Protein AF-A0A2G2WZP0-F1 (afdb_monomer_lite)

InterPro domains:
  IPR000194 ATPase, F1/V1/A1 complex, alpha/beta subunit, nucleotide-binding domain [PF00006] (23-115)
  IPR027417 P-loop containing nucleoside triphosphate hydrolase [G3DSA:3.40.50.300] (28-128)
  IPR027417 P-loop containing nucleoside triphosphate hydrolase [SSF52540] (5-115)
  IPR050053 ATPase alpha/beta chains [PTHR15184] (27-116)

Foldseek 3Di:
DKFWDADVRHPFDADPLQATPRPPDGAPAAEQEQEFQDAPVVLVVVVVVNVVVVLQDDDPCRVVHRYHYQYDHNPDDLVVSLVSNLVSVVVQCCCCPVVVGTYIYHYPPVVSVVVSLVVVVVVVVVDVPCCPSNVSVVVCCVPTVVVVD

Secondary structure (DSSP, 8-state):
-EEEESTTTTT--B-TTS-B-SSS----EEEEEEEEEE-HHHHHHHHHHHHHTTSS--GGGGGG--EEEEEEETTS-HHHHHHHHHHHHHHHHHHHHTS--EEEEEEE-HHHHHHHHHHHHHHHHH-TT-HHHHHHHHHHIIIIITT--

Structure (mmCIF, N/CA/C/O backbone):
data_AF-A0A2G2WZP0-F1
#
_entry.id   AF-A0A2G2WZP0-F1
#
loop_
_atom_site.group_PDB
_atom_site.id
_atom_site.type_symbol
_atom_site.label_atom_id
_atom_site.label_alt_id
_atom_site.label_comp_id
_atom_site.label_asym_id
_atom_site.label_entity_id
_atom_site.label_seq_id
_atom_site.pdbx_PDB_ins_code
_atom_site.Cartn_x
_atom_site.Cartn_y
_atom_site.Cartn_z
_atom_site.occupancy
_atom_site.B_iso_or_equiv
_atom_site.auth_seq_id
_atom_site.auth_comp_id
_atom_site.auth_asym_id
_atom_site.auth_atom_id
_atom_site.pdbx_PDB_model_num
ATOM 1 N N . MET A 1 1 ? 8.475 10.401 -2.054 1.00 47.16 1 MET A N 1
ATOM 2 C CA . MET A 1 1 ? 7.537 11.550 -1.989 1.00 47.16 1 MET A CA 1
ATOM 3 C C . MET A 1 1 ? 6.248 11.050 -1.366 1.00 47.16 1 MET A C 1
ATOM 5 O O . MET A 1 1 ? 5.698 10.068 -1.850 1.00 47.16 1 MET A O 1
ATOM 9 N N . THR A 1 2 ? 5.792 11.694 -0.295 1.00 54.28 2 THR A N 1
ATOM 10 C CA . THR A 1 2 ? 4.496 11.408 0.334 1.00 54.28 2 THR A CA 1
ATOM 11 C C . THR A 1 2 ? 3.468 12.354 -0.270 1.00 54.28 2 THR A C 1
ATOM 13 O O . THR A 1 2 ? 3.636 13.568 -0.176 1.00 54.28 2 THR A O 1
ATOM 16 N N . GLY A 1 3 ? 2.458 11.812 -0.948 1.00 57.53 3 GLY A N 1
ATOM 17 C CA . GLY A 1 3 ? 1.416 12.587 -1.615 1.00 57.53 3 GLY A CA 1
ATOM 18 C C . GLY A 1 3 ? 0.051 12.254 -1.017 1.00 57.53 3 GLY A C 1
ATOM 19 O O . GLY A 1 3 ? -0.338 11.084 -1.032 1.00 57.53 3 GLY A O 1
ATOM 20 N N . PRO A 1 4 ? -0.694 13.228 -0.474 1.00 55.53 4 PRO A N 1
ATOM 21 C CA . PRO A 1 4 ? -2.057 12.963 -0.044 1.00 55.53 4 PRO A CA 1
ATOM 22 C C . PRO A 1 4 ? -2.956 12.613 -1.235 1.00 55.53 4 PRO A C 1
ATOM 24 O O . PRO A 1 4 ? -2.967 13.338 -2.228 1.00 55.53 4 PRO A O 1
ATOM 27 N N . VAL A 1 5 ? -3.737 11.536 -1.125 1.00 59.09 5 VAL A N 1
ATOM 28 C CA . VAL A 1 5 ? -4.665 11.082 -2.170 1.00 59.09 5 VAL A CA 1
ATOM 29 C C . VAL A 1 5 ? -6.089 11.043 -1.623 1.00 59.09 5 VAL A C 1
ATOM 31 O O . VAL A 1 5 ? -6.476 10.151 -0.877 1.00 59.09 5 VAL A O 1
ATOM 34 N N . GLY A 1 6 ? -6.905 12.017 -2.010 1.00 58.00 6 GLY A N 1
ATOM 35 C CA . GLY A 1 6 ? -8.267 12.147 -1.489 1.00 58.00 6 GLY A CA 1
ATOM 36 C C . GLY A 1 6 ? -8.579 13.571 -1.058 1.00 58.00 6 GLY A C 1
ATOM 37 O O . GLY A 1 6 ? -7.689 14.395 -0.848 1.00 58.00 6 GLY A O 1
ATOM 38 N N . ARG A 1 7 ? -9.873 13.893 -0.966 1.00 54.56 7 ARG A N 1
ATOM 39 C CA . ARG A 1 7 ? -10.312 15.272 -0.702 1.00 54.56 7 ARG A CA 1
ATOM 40 C C . ARG A 1 7 ? -10.014 15.721 0.724 1.00 54.56 7 ARG A C 1
ATOM 42 O O . ARG A 1 7 ? -9.830 16.918 0.913 1.00 54.56 7 ARG A O 1
ATOM 49 N N . SER A 1 8 ? -9.980 14.814 1.707 1.00 54.97 8 SER A N 1
ATOM 50 C CA . SER A 1 8 ? -9.693 15.197 3.096 1.00 54.97 8 SER A CA 1
ATOM 51 C C . SER A 1 8 ? -8.199 15.168 3.436 1.00 54.97 8 SER A C 1
ATOM 53 O O . SER A 1 8 ? -7.778 15.837 4.382 1.00 54.97 8 SER A O 1
ATOM 55 N N . THR A 1 9 ? -7.392 14.453 2.643 1.00 55.69 9 THR A N 1
ATOM 56 C CA . THR A 1 9 ? -5.932 14.374 2.778 1.00 55.69 9 THR A CA 1
ATOM 57 C C . THR A 1 9 ? -5.204 15.458 1.981 1.00 55.69 9 THR A C 1
ATOM 59 O O . THR A 1 9 ? -4.126 15.883 2.398 1.00 55.69 9 THR A O 1
ATOM 62 N N . LEU A 1 10 ? -5.758 15.939 0.859 1.00 57.16 10 LEU A N 1
ATOM 63 C CA . LEU A 1 10 ? -5.131 16.953 -0.006 1.00 57.16 10 LEU A CA 1
ATOM 64 C C . LEU A 1 10 ? -4.761 18.232 0.771 1.00 57.16 10 LEU A C 1
ATOM 66 O O . LEU A 1 10 ? -5.618 18.919 1.324 1.00 57.16 10 LEU A O 1
ATOM 70 N N . GLY A 1 11 ? -3.463 18.554 0.807 1.00 56.06 11 GLY A N 1
ATOM 71 C CA . GLY A 1 11 ? -2.922 19.716 1.527 1.00 56.06 11 GLY A CA 1
ATOM 72 C C . GLY A 1 11 ? -2.719 19.524 3.037 1.00 56.06 11 GLY A C 1
ATOM 73 O O . GLY A 1 11 ? -2.376 20.489 3.721 1.00 56.06 11 GLY A O 1
ATOM 74 N N . ARG A 1 12 ? -2.920 18.310 3.564 1.00 62.12 12 ARG A N 1
ATOM 75 C CA . ARG A 1 12 ? -2.596 17.933 4.950 1.00 62.12 12 ARG A CA 1
ATOM 76 C C . ARG A 1 12 ? -1.127 17.519 5.069 1.00 62.12 12 ARG A C 1
ATOM 78 O O . ARG A 1 12 ? -0.587 16.890 4.158 1.00 62.12 12 ARG A O 1
ATOM 85 N N . ILE A 1 13 ? -0.501 17.805 6.212 1.00 59.50 13 ILE A N 1
ATOM 86 C CA . ILE A 1 13 ? 0.846 17.306 6.537 1.00 59.50 13 ILE A CA 1
ATOM 87 C C . ILE A 1 13 ? 0.705 16.080 7.443 1.00 59.50 13 ILE A C 1
ATOM 89 O O . ILE A 1 13 ? 0.069 16.151 8.496 1.00 59.50 13 ILE A O 1
ATOM 93 N N . MET A 1 14 ? 1.297 14.956 7.039 1.00 71.12 14 MET A N 1
ATOM 94 C CA . MET A 1 14 ? 1.240 13.693 7.777 1.00 71.12 14 MET A CA 1
ATOM 95 C C . MET A 1 14 ? 2.591 12.984 7.809 1.00 71.12 14 MET A C 1
ATOM 97 O O . MET A 1 14 ? 3.434 13.195 6.934 1.00 71.12 14 MET A O 1
ATOM 101 N N . ASN A 1 15 ? 2.798 12.164 8.837 1.00 69.06 15 ASN A N 1
ATOM 102 C CA . ASN A 1 15 ? 3.998 11.345 8.975 1.00 69.06 15 ASN A CA 1
ATOM 103 C C . ASN A 1 15 ? 3.888 10.041 8.155 1.00 69.06 15 ASN A C 1
ATOM 105 O O . ASN A 1 15 ? 2.858 9.735 7.551 1.00 69.06 15 ASN A O 1
ATOM 109 N N . VAL A 1 16 ? 4.970 9.259 8.132 1.00 64.56 16 VAL A N 1
ATOM 110 C CA . VAL A 1 16 ? 5.062 8.008 7.355 1.00 64.56 16 VAL A CA 1
ATOM 111 C C . VAL A 1 16 ? 4.109 6.909 7.832 1.00 64.56 16 VAL A C 1
ATOM 113 O O . VAL A 1 16 ? 3.794 6.014 7.056 1.00 64.56 16 VAL A O 1
ATOM 116 N N . ILE A 1 17 ? 3.615 6.998 9.070 1.00 67.69 17 ILE A N 1
ATOM 117 C CA . ILE A 1 17 ? 2.630 6.067 9.643 1.00 67.69 17 ILE A CA 1
ATOM 118 C C . ILE A 1 17 ? 1.176 6.517 9.407 1.00 67.69 17 ILE A C 1
ATOM 120 O O . ILE A 1 17 ? 0.244 5.809 9.782 1.00 67.69 17 ILE A O 1
ATOM 124 N N . GLY A 1 18 ? 0.963 7.651 8.728 1.00 66.75 18 GLY A N 1
ATOM 125 C CA . GLY A 1 18 ? -0.364 8.153 8.358 1.00 66.75 18 GLY A CA 1
ATOM 126 C C . GLY A 1 18 ? -1.044 9.022 9.417 1.00 66.75 18 GLY A C 1
ATOM 127 O O . GLY A 1 18 ? -2.223 9.345 9.279 1.00 66.75 18 GLY A O 1
ATOM 128 N N . GLU A 1 19 ? -0.326 9.435 10.460 1.00 68.94 19 GLU A N 1
ATOM 129 C CA . GLU A 1 19 ? -0.838 10.378 11.449 1.00 68.94 19 GLU A CA 1
ATOM 130 C C . GLU A 1 19 ? -0.694 11.816 10.955 1.00 68.94 19 GLU A C 1
ATOM 132 O O . GLU A 1 19 ? 0.348 12.237 10.443 1.00 68.94 19 GLU A O 1
ATOM 137 N N . ALA A 1 20 ? -1.755 12.590 11.153 1.00 67.25 20 ALA A N 1
ATOM 138 C CA . ALA A 1 20 ? -1.762 14.014 10.884 1.00 67.25 20 ALA A CA 1
ATOM 139 C C . ALA A 1 20 ? -0.873 14.773 11.875 1.00 67.25 20 ALA A C 1
ATOM 141 O O . ALA A 1 20 ? -1.107 14.721 13.081 1.00 67.25 20 ALA A O 1
ATOM 142 N N . ILE A 1 21 ? 0.088 15.539 11.358 1.00 70.00 21 ILE A N 1
ATOM 143 C CA . ILE A 1 21 ? 0.949 16.433 12.151 1.00 70.00 21 ILE A CA 1
ATOM 144 C C . ILE A 1 21 ? 0.569 17.911 11.985 1.00 70.00 21 ILE A C 1
ATOM 146 O O . ILE A 1 21 ? 1.288 18.797 12.429 1.00 70.00 21 ILE A O 1
ATOM 150 N N . ASP A 1 22 ? -0.563 18.187 11.338 1.00 65.56 22 ASP A N 1
ATOM 151 C CA . ASP A 1 22 ? -1.030 19.531 10.996 1.00 65.56 22 ASP A CA 1
ATOM 152 C C . ASP A 1 22 ? -2.094 20.095 11.953 1.00 65.56 22 ASP A C 1
ATOM 154 O O . ASP A 1 22 ? -2.790 21.042 11.596 1.00 65.56 22 ASP A O 1
ATOM 158 N N . GLU A 1 23 ? -2.245 19.505 13.147 1.00 65.44 23 GLU A N 1
ATOM 159 C CA . GLU A 1 23 ? -3.179 19.912 14.220 1.00 65.44 23 GLU A CA 1
ATOM 160 C C . GLU A 1 23 ? -4.671 19.966 13.813 1.00 65.44 23 GLU A C 1
ATOM 162 O O . GLU A 1 23 ? -5.535 20.331 14.608 1.00 65.44 23 GLU A O 1
ATOM 167 N N . ARG A 1 24 ? -5.020 19.528 12.595 1.00 60.66 24 ARG A N 1
ATOM 168 C CA . ARG A 1 24 ? -6.382 19.568 12.023 1.00 60.66 24 ARG A CA 1
ATOM 169 C C . ARG A 1 24 ? -7.233 18.338 12.358 1.00 60.66 24 ARG A C 1
ATOM 171 O O . ARG A 1 24 ? -8.189 18.023 11.652 1.00 60.66 24 ARG A O 1
ATOM 178 N N . GLY A 1 25 ? -6.896 17.646 13.443 1.00 61.38 25 GLY A N 1
ATOM 179 C CA . GLY A 1 25 ? -7.570 16.427 13.891 1.00 61.38 25 GLY A CA 1
ATOM 180 C C . GLY A 1 25 ? -7.133 15.157 13.143 1.00 61.38 25 GLY A C 1
ATOM 181 O O . GLY A 1 25 ? -6.409 15.227 12.147 1.00 61.38 25 GLY A O 1
ATOM 182 N N . PRO A 1 26 ? -7.542 13.973 13.628 1.00 60.00 26 PRO A N 1
ATOM 183 C CA . PRO A 1 26 ? -7.105 12.692 13.080 1.00 60.00 26 PRO A CA 1
ATOM 184 C C . PRO A 1 26 ? -7.627 12.473 11.654 1.00 60.00 26 PRO A C 1
ATOM 186 O O . PRO A 1 26 ? -8.794 12.725 11.362 1.00 60.00 26 PRO A O 1
ATOM 189 N N . ILE A 1 27 ? -6.763 11.967 10.772 1.00 64.00 27 ILE A N 1
ATOM 190 C CA . ILE A 1 27 ? -7.161 11.477 9.449 1.00 64.00 27 ILE A CA 1
ATOM 191 C C . ILE A 1 27 ? -7.597 10.023 9.628 1.00 64.00 27 ILE A C 1
ATOM 193 O O . ILE A 1 27 ? -6.799 9.162 9.993 1.00 64.00 27 ILE A O 1
ATOM 197 N N . SER A 1 28 ? -8.876 9.733 9.402 1.00 62.19 28 SER A N 1
ATOM 198 C CA . SER A 1 28 ? -9.371 8.358 9.344 1.00 62.19 28 SER A CA 1
ATOM 199 C C . SER A 1 28 ? -9.224 7.835 7.916 1.00 62.19 28 SER A C 1
ATOM 201 O O . SER A 1 28 ? -10.199 7.793 7.171 1.00 62.19 28 SER A O 1
ATOM 203 N N . GLY A 1 29 ? -7.997 7.494 7.530 1.00 71.25 29 GLY A N 1
ATOM 204 C CA . GLY A 1 29 ? -7.681 7.040 6.178 1.00 71.25 29 GLY A CA 1
ATOM 205 C C . GLY A 1 29 ? -6.820 5.784 6.152 1.00 71.25 29 GLY A C 1
ATOM 206 O O . GLY A 1 29 ? -6.255 5.386 7.175 1.00 71.25 29 GLY A O 1
ATOM 207 N N . PHE A 1 30 ? -6.734 5.164 4.979 1.00 79.50 30 PHE A N 1
ATOM 208 C CA . PHE A 1 30 ? -5.809 4.064 4.712 1.00 79.50 30 PHE A CA 1
ATOM 209 C C . PHE A 1 30 ? -4.473 4.615 4.210 1.00 79.50 30 PHE A C 1
ATOM 211 O O . PHE A 1 30 ? -4.441 5.561 3.427 1.00 79.50 30 PHE A O 1
ATOM 218 N N . SER A 1 31 ? -3.358 4.019 4.619 1.00 82.19 31 SER A N 1
ATOM 219 C CA . SER A 1 31 ? -2.044 4.323 4.050 1.00 82.19 31 SER A CA 1
ATOM 220 C C . SER A 1 31 ? -1.626 3.230 3.072 1.00 82.19 31 SER A C 1
ATOM 222 O O . SER A 1 31 ? -1.703 2.040 3.365 1.00 82.19 31 SER A O 1
ATOM 224 N N . VAL A 1 32 ? -1.187 3.626 1.884 1.00 85.62 32 VAL A N 1
ATOM 225 C CA . VAL A 1 32 ? -0.631 2.732 0.873 1.00 85.62 32 VAL A CA 1
ATOM 226 C C . VAL A 1 32 ? 0.816 3.133 0.645 1.00 85.62 32 VAL A C 1
ATOM 228 O O . VAL A 1 32 ? 1.102 4.234 0.179 1.00 85.62 32 VAL A O 1
ATOM 231 N N . PHE A 1 33 ? 1.734 2.239 0.987 1.00 86.62 33 PHE A N 1
ATOM 232 C CA . PHE A 1 33 ? 3.160 2.408 0.754 1.00 86.62 33 PHE A CA 1
ATOM 233 C C . PHE A 1 33 ? 3.569 1.594 -0.472 1.00 86.62 33 PHE A C 1
ATOM 235 O O . PHE A 1 33 ? 3.374 0.381 -0.504 1.00 86.62 33 PHE A O 1
ATOM 242 N N . ALA A 1 34 ? 4.141 2.254 -1.472 1.00 85.62 34 ALA A N 1
ATOM 243 C CA . ALA A 1 34 ? 4.725 1.647 -2.657 1.00 85.62 34 ALA A CA 1
ATOM 244 C C . ALA A 1 34 ? 6.245 1.861 -2.615 1.00 85.62 34 ALA A C 1
ATOM 246 O O . ALA A 1 34 ? 6.741 2.930 -2.970 1.00 85.62 34 ALA A O 1
ATOM 247 N N . GLY A 1 35 ? 6.953 0.839 -2.131 1.00 82.94 35 GLY A N 1
ATOM 248 C CA . GLY A 1 35 ? 8.404 0.804 -1.976 1.00 82.94 35 GLY A CA 1
ATOM 249 C C . GLY A 1 35 ? 9.078 0.022 -3.101 1.00 82.94 35 GLY A C 1
ATOM 250 O O . GLY A 1 35 ? 8.959 -1.201 -3.145 1.00 82.94 35 GLY A O 1
ATOM 251 N N . VAL A 1 36 ? 9.807 0.673 -4.000 1.00 77.31 36 VAL A N 1
ATOM 252 C CA . VAL A 1 36 ? 10.469 0.045 -5.146 1.00 77.31 36 VAL A CA 1
ATOM 253 C C . VAL A 1 36 ? 11.946 0.393 -5.174 1.00 77.31 36 VAL A C 1
ATOM 255 O O . VAL A 1 36 ? 12.333 1.558 -5.201 1.00 77.31 36 VAL A O 1
ATOM 258 N N . GLY A 1 37 ? 12.783 -0.644 -5.237 1.00 73.38 37 GLY A N 1
ATOM 259 C CA . GLY A 1 37 ? 14.232 -0.464 -5.170 1.00 73.38 37 GLY A CA 1
ATOM 260 C C . GLY A 1 37 ? 14.720 -0.151 -3.756 1.00 73.38 37 GLY A C 1
ATOM 261 O O . GLY A 1 37 ? 15.854 0.289 -3.587 1.00 73.38 37 GLY A O 1
ATOM 262 N N . GLU A 1 38 ? 13.889 -0.428 -2.753 1.00 79.06 38 GLU A N 1
ATOM 263 C CA . GLU A 1 38 ? 14.259 -0.333 -1.349 1.00 79.06 38 GLU A CA 1
ATOM 264 C C . GLU A 1 38 ? 15.130 -1.518 -0.944 1.00 79.06 38 GLU A C 1
ATOM 266 O O . GLU A 1 38 ? 15.022 -2.637 -1.479 1.00 79.06 38 GLU A O 1
ATOM 271 N N . ARG A 1 39 ? 15.995 -1.303 0.050 1.00 81.38 39 ARG A N 1
ATOM 272 C CA . ARG A 1 39 ? 16.694 -2.436 0.649 1.00 81.38 39 ARG A CA 1
ATOM 273 C C . ARG A 1 39 ? 15.699 -3.254 1.455 1.00 81.38 39 ARG A C 1
ATOM 275 O O . ARG A 1 39 ? 14.901 -2.721 2.220 1.00 81.38 39 ARG A O 1
ATOM 282 N N . THR A 1 40 ? 15.840 -4.575 1.404 1.00 83.06 40 THR A N 1
ATOM 283 C CA . THR A 1 40 ? 15.058 -5.509 2.232 1.00 83.06 40 THR A CA 1
ATOM 284 C C . THR A 1 40 ? 15.067 -5.135 3.714 1.00 83.06 40 THR A C 1
ATOM 286 O O . THR A 1 40 ? 14.078 -5.340 4.408 1.00 83.06 40 THR A O 1
ATOM 289 N N . ARG A 1 41 ? 16.185 -4.582 4.204 1.00 85.25 41 ARG A N 1
ATOM 290 C CA . ARG A 1 41 ? 16.308 -4.106 5.583 1.00 85.25 41 ARG A CA 1
ATOM 291 C C . ARG A 1 41 ? 15.372 -2.928 5.862 1.00 85.25 41 ARG A C 1
ATOM 293 O O . ARG A 1 41 ? 14.638 -2.992 6.830 1.00 85.25 41 ARG A O 1
ATOM 300 N N . GLU A 1 42 ? 15.366 -1.910 5.005 1.00 83.31 42 GLU A N 1
ATOM 301 C CA . GLU A 1 42 ? 14.537 -0.706 5.171 1.00 83.31 42 GLU A CA 1
ATOM 302 C C . GLU A 1 42 ? 13.042 -1.059 5.131 1.00 83.31 42 GLU A C 1
ATOM 304 O O . GLU A 1 42 ? 12.284 -0.629 5.997 1.00 83.31 42 GLU A O 1
ATOM 309 N N . GLY A 1 43 ? 12.633 -1.947 4.215 1.00 82.00 43 GLY A N 1
ATOM 310 C CA . GLY A 1 43 ? 11.258 -2.459 4.183 1.00 82.00 43 GLY A CA 1
ATOM 311 C C . GLY A 1 43 ? 10.878 -3.273 5.427 1.00 82.00 43 GLY A C 1
ATOM 312 O O . GLY A 1 43 ? 9.775 -3.128 5.951 1.00 82.00 43 GLY A O 1
ATOM 313 N N . ASN A 1 44 ? 11.792 -4.104 5.939 1.00 86.88 44 ASN A N 1
ATOM 314 C CA . ASN A 1 44 ? 11.556 -4.878 7.162 1.00 86.88 44 ASN A CA 1
ATOM 315 C C . ASN A 1 44 ? 11.492 -4.001 8.418 1.00 86.88 44 ASN A C 1
ATOM 317 O O . ASN A 1 44 ? 10.697 -4.297 9.310 1.00 86.88 44 ASN A O 1
ATOM 321 N N . ASP A 1 45 ? 12.322 -2.961 8.496 1.00 87.94 45 ASP A N 1
ATOM 322 C CA . ASP A 1 45 ? 12.323 -2.005 9.603 1.00 87.94 45 ASP A CA 1
ATOM 323 C C . ASP A 1 45 ? 10.980 -1.251 9.623 1.00 87.94 45 ASP A C 1
ATOM 325 O O . ASP A 1 45 ? 10.281 -1.283 10.635 1.00 87.94 45 ASP A O 1
ATOM 329 N N . LEU A 1 46 ? 10.531 -0.727 8.471 1.00 84.69 46 LEU A N 1
ATOM 330 C CA . LEU A 1 46 ? 9.230 -0.055 8.357 1.00 84.69 46 LEU A CA 1
ATOM 331 C C . LEU A 1 46 ? 8.058 -0.987 8.697 1.00 84.69 46 LEU A C 1
ATOM 333 O O . LEU A 1 46 ? 7.132 -0.596 9.403 1.00 84.69 46 LEU A O 1
ATOM 337 N N . TYR A 1 47 ? 8.086 -2.239 8.232 1.00 86.75 47 TYR A N 1
ATOM 338 C CA . TYR A 1 47 ? 7.042 -3.214 8.555 1.00 86.75 47 TYR A CA 1
ATOM 339 C C . TYR A 1 47 ? 6.921 -3.458 10.066 1.00 86.75 47 TYR A C 1
ATOM 341 O O . TYR A 1 47 ? 5.811 -3.560 10.588 1.00 86.75 47 TYR A O 1
ATOM 349 N N . ARG A 1 48 ? 8.050 -3.525 10.783 1.00 88.75 48 ARG A N 1
ATOM 350 C CA . ARG A 1 48 ? 8.058 -3.682 12.245 1.00 88.75 48 ARG A CA 1
ATOM 351 C C . ARG A 1 48 ? 7.547 -2.433 12.950 1.00 88.75 48 ARG A C 1
ATOM 353 O O . ARG A 1 48 ? 6.683 -2.564 13.810 1.00 88.75 48 ARG A O 1
ATOM 360 N N . GLU A 1 49 ? 7.986 -1.247 12.537 1.00 86.19 49 GLU A N 1
ATOM 361 C CA . GLU A 1 49 ? 7.487 0.027 13.078 1.00 86.19 49 GLU A CA 1
ATOM 362 C C . GLU A 1 49 ? 5.965 0.171 12.893 1.00 86.19 49 GLU A C 1
ATOM 364 O O . GLU A 1 49 ? 5.250 0.622 13.790 1.00 86.19 49 GLU A O 1
ATOM 369 N N . MET A 1 50 ? 5.432 -0.285 11.758 1.00 85.44 50 MET A N 1
ATOM 370 C CA . MET A 1 50 ? 3.991 -0.296 11.476 1.00 85.44 50 MET A CA 1
ATOM 371 C C . MET A 1 50 ? 3.210 -1.283 12.360 1.00 85.44 50 MET A C 1
ATOM 373 O O . MET A 1 50 ? 2.041 -1.044 12.669 1.00 85.44 50 MET A O 1
ATOM 377 N N . ILE A 1 51 ? 3.836 -2.385 12.784 1.00 87.69 51 ILE A N 1
ATOM 378 C CA . ILE A 1 51 ? 3.251 -3.320 13.755 1.00 87.69 51 ILE A CA 1
ATOM 379 C C . ILE A 1 51 ? 3.297 -2.725 15.166 1.00 87.69 51 ILE A C 1
ATOM 381 O O . ILE A 1 51 ? 2.299 -2.772 15.884 1.00 87.69 51 ILE A O 1
ATOM 385 N N . GLU A 1 52 ? 4.434 -2.151 15.564 1.00 85.19 52 GLU A N 1
ATOM 386 C CA . GLU A 1 52 ? 4.640 -1.565 16.895 1.00 85.19 52 GLU A CA 1
ATOM 387 C C . GLU A 1 52 ? 3.739 -0.348 17.141 1.00 85.19 52 GLU A C 1
ATOM 389 O O . GLU A 1 52 ? 3.174 -0.205 18.225 1.00 85.19 52 GLU A O 1
ATOM 394 N N . SER A 1 53 ? 3.526 0.480 16.117 1.00 82.06 53 SER A N 1
ATOM 395 C CA . SER A 1 53 ? 2.571 1.600 16.144 1.00 82.06 53 SER A CA 1
ATOM 396 C C . SER A 1 53 ? 1.101 1.158 16.120 1.00 82.06 53 SER A C 1
ATOM 398 O O . SER A 1 53 ? 0.203 1.960 16.371 1.00 82.06 53 SER A O 1
ATOM 400 N N . GLY A 1 54 ? 0.820 -0.119 15.833 1.00 83.12 54 GLY A N 1
ATOM 401 C CA . GLY A 1 54 ? -0.538 -0.662 15.775 1.00 83.12 54 GLY A CA 1
ATOM 402 C C . GLY A 1 54 ? -1.326 -0.281 14.517 1.00 83.12 54 GLY A C 1
ATOM 403 O O . GLY A 1 54 ? -2.539 -0.521 14.466 1.00 83.12 54 GLY A O 1
ATOM 404 N N . VAL A 1 55 ? -0.655 0.281 13.505 1.00 84.00 55 VAL A N 1
ATOM 405 C CA . VAL A 1 55 ? -1.222 0.557 12.176 1.00 84.00 55 VAL A CA 1
ATOM 406 C C . VAL A 1 55 ? -1.493 -0.756 11.430 1.00 84.00 55 VAL A C 1
ATOM 408 O O . VAL A 1 55 ? -2.559 -0.928 10.825 1.00 84.00 55 VAL A O 1
ATOM 411 N N . ILE A 1 56 ? -0.555 -1.703 11.521 1.00 86.69 56 ILE A N 1
ATOM 412 C CA . ILE A 1 56 ? -0.705 -3.084 11.059 1.00 86.69 56 ILE A CA 1
ATOM 413 C C . ILE A 1 56 ? -0.972 -3.976 12.268 1.00 86.69 56 ILE A C 1
ATOM 415 O O . ILE A 1 56 ? -0.204 -4.008 13.227 1.00 86.69 56 ILE A O 1
ATOM 419 N N . LYS A 1 57 ? -2.061 -4.742 12.213 1.00 87.56 57 LYS A N 1
ATOM 420 C CA . LYS A 1 57 ? -2.434 -5.699 13.257 1.00 87.56 57 LYS A CA 1
ATOM 421 C C . LYS A 1 57 ? -2.301 -7.116 12.715 1.00 87.56 57 LYS A C 1
ATOM 423 O O . LYS A 1 57 ? -2.731 -7.410 11.604 1.00 87.56 57 LYS A O 1
ATOM 428 N N . LEU A 1 58 ? -1.710 -8.004 13.508 1.00 86.94 58 LEU A N 1
ATOM 429 C CA . LEU A 1 58 ? -1.499 -9.407 13.144 1.00 86.94 58 LEU A CA 1
ATOM 430 C C . LEU A 1 58 ? -2.547 -10.322 13.803 1.00 86.94 58 LEU A C 1
ATOM 432 O O . LEU A 1 58 ? -3.164 -9.962 14.808 1.00 86.94 58 LEU A O 1
ATOM 436 N N . GLY A 1 59 ? -2.742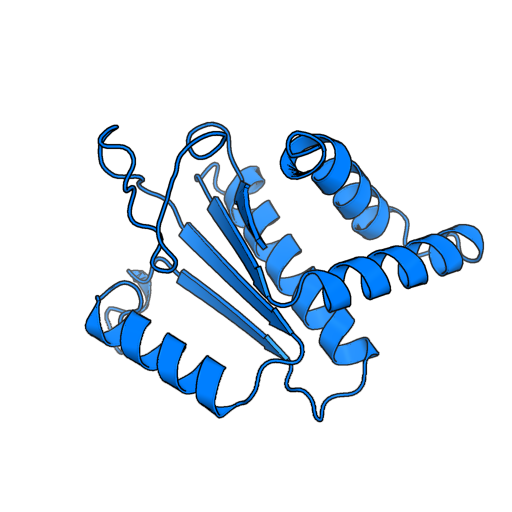 -11.519 13.243 1.00 85.31 59 GLY A N 1
ATOM 437 C CA . GLY A 1 59 ? -3.654 -12.536 13.783 1.00 85.31 59 GLY A CA 1
ATOM 438 C C . GLY A 1 59 ? -5.132 -12.233 13.518 1.00 85.31 59 GLY A C 1
ATOM 439 O O . GLY A 1 59 ? -5.495 -11.756 12.446 1.00 85.31 59 GLY A O 1
ATOM 440 N N . GLU A 1 60 ? -6.006 -12.488 14.495 1.00 79.00 60 GLU A N 1
ATOM 441 C CA . GLU A 1 60 ? -7.463 -12.306 14.337 1.00 79.00 60 GLU A CA 1
ATOM 442 C C . GLU A 1 60 ? -7.874 -10.849 14.069 1.00 79.00 60 GLU A C 1
ATOM 444 O O . GLU A 1 60 ? -8.921 -10.578 13.481 1.00 79.00 60 GLU A O 1
ATOM 449 N N . ARG A 1 61 ? -7.008 -9.899 14.434 1.00 80.88 61 ARG A N 1
ATOM 450 C CA . ARG A 1 61 ? -7.223 -8.457 14.267 1.00 80.88 61 ARG A CA 1
ATOM 451 C C . ARG A 1 61 ? -6.737 -7.918 12.924 1.00 80.88 61 ARG A C 1
ATOM 453 O O . ARG A 1 61 ? -6.762 -6.709 12.714 1.00 80.88 61 ARG A O 1
ATOM 460 N N . GLN A 1 62 ? -6.323 -8.784 11.999 1.00 80.75 62 GLN A N 1
ATOM 461 C CA . GLN A 1 62 ? -5.774 -8.362 10.710 1.00 80.75 62 GLN A CA 1
ATOM 462 C C . GLN A 1 62 ? -6.752 -7.532 9.871 1.00 80.75 62 GLN A C 1
ATOM 464 O O . GLN A 1 62 ? -6.323 -6.634 9.149 1.00 80.75 62 GLN A O 1
ATOM 469 N N . ARG A 1 63 ? -8.063 -7.751 10.045 1.00 79.19 63 ARG A N 1
ATOM 470 C CA . ARG A 1 63 ? -9.133 -6.962 9.407 1.00 79.19 63 ARG A CA 1
ATOM 471 C C . ARG A 1 63 ? -9.180 -5.495 9.844 1.00 79.19 63 ARG A C 1
ATOM 473 O O . ARG A 1 63 ? -9.780 -4.689 9.150 1.00 79.19 63 ARG A O 1
ATOM 480 N N . GLU A 1 64 ? -8.577 -5.149 10.979 1.00 83.44 64 GLU A N 1
ATOM 481 C CA . GLU A 1 64 ? -8.521 -3.773 11.491 1.00 83.44 64 GLU A CA 1
ATOM 482 C C . GLU A 1 64 ? -7.266 -3.009 11.028 1.00 83.44 64 GLU A C 1
ATOM 484 O O . GLU A 1 64 ? -7.046 -1.884 11.484 1.00 83.44 64 GLU A O 1
ATOM 489 N N . SER A 1 65 ? -6.411 -3.622 10.202 1.00 86.12 65 SER A N 1
ATOM 490 C CA . SER A 1 65 ? -5.202 -2.972 9.686 1.00 86.12 65 SER A CA 1
ATOM 491 C C . SER A 1 65 ? -5.574 -1.856 8.715 1.00 86.12 65 SER A C 1
ATOM 493 O O . SER A 1 65 ? -6.433 -2.045 7.858 1.00 86.12 65 SER A O 1
ATOM 495 N N . LYS A 1 66 ? -4.907 -0.707 8.832 1.00 83.88 66 LYS A N 1
ATOM 496 C CA . LYS A 1 66 ? -5.183 0.484 8.007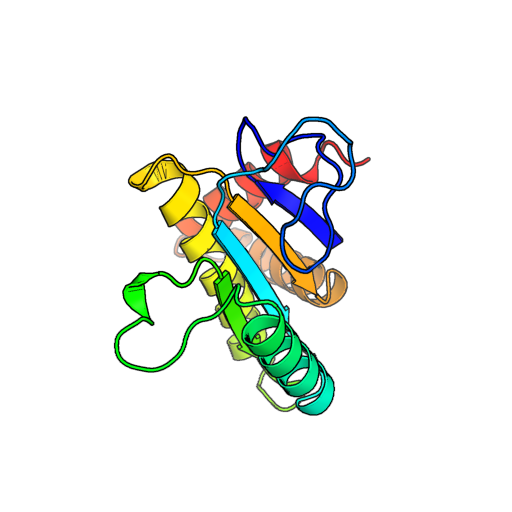 1.00 83.88 66 LYS A CA 1
ATOM 497 C C . LYS A 1 66 ? -4.081 0.794 6.996 1.00 83.88 66 LYS A C 1
ATOM 499 O O . LYS A 1 66 ? -4.074 1.870 6.410 1.00 83.88 66 LYS A O 1
ATOM 504 N N . CYS A 1 67 ? -3.140 -0.126 6.806 1.00 86.19 67 CYS A N 1
ATOM 505 C CA . CYS A 1 67 ? -2.002 0.066 5.919 1.00 86.19 67 CYS A CA 1
ATOM 506 C C . CYS A 1 67 ? -1.856 -1.092 4.933 1.00 86.19 67 CYS A C 1
ATOM 508 O O . CYS A 1 67 ? -2.014 -2.258 5.300 1.00 86.19 67 CYS A O 1
ATOM 510 N N . VAL A 1 68 ? -1.519 -0.752 3.691 1.00 88.06 68 VAL A N 1
ATOM 511 C CA . VAL A 1 68 ? -1.066 -1.679 2.658 1.00 88.06 68 VAL A CA 1
ATOM 512 C C . VAL A 1 68 ? 0.374 -1.342 2.308 1.00 88.06 68 VAL A C 1
ATOM 514 O O . VAL A 1 68 ? 0.684 -0.205 1.962 1.00 88.06 68 VAL A O 1
ATOM 517 N N . LEU A 1 69 ? 1.244 -2.346 2.358 1.00 88.25 69 LEU A N 1
ATOM 518 C CA . LEU A 1 69 ? 2.636 -2.223 1.947 1.00 88.25 69 LEU A CA 1
ATOM 519 C C . LEU A 1 69 ? 2.861 -3.047 0.677 1.00 88.25 69 LEU A C 1
ATOM 521 O O . LEU A 1 69 ? 2.631 -4.257 0.667 1.00 88.25 69 LEU A O 1
ATOM 525 N N . VAL A 1 70 ? 3.317 -2.397 -0.387 1.00 88.44 70 VAL A N 1
ATOM 526 C CA . VAL A 1 70 ? 3.689 -3.020 -1.657 1.00 88.44 70 VAL A CA 1
ATOM 527 C C . VAL A 1 70 ? 5.177 -2.794 -1.866 1.00 88.44 70 VAL A C 1
ATOM 529 O O . VAL A 1 70 ? 5.616 -1.652 -1.977 1.00 88.44 70 VAL A O 1
ATOM 532 N N . TYR A 1 71 ? 5.948 -3.880 -1.914 1.00 86.81 71 TYR A N 1
ATOM 533 C CA . TYR A 1 71 ? 7.401 -3.825 -2.045 1.00 86.81 71 TYR A CA 1
ATOM 534 C C . TYR A 1 71 ? 7.899 -4.549 -3.291 1.00 86.81 71 TYR A C 1
ATOM 536 O O . TYR A 1 71 ? 7.436 -5.648 -3.594 1.00 86.81 71 TYR A O 1
ATOM 544 N N . ALA A 1 72 ? 8.907 -3.970 -3.938 1.00 84.88 72 ALA A N 1
ATOM 545 C CA . ALA A 1 72 ? 9.785 -4.657 -4.877 1.00 84.88 72 ALA A CA 1
ATOM 546 C C . ALA A 1 72 ? 11.245 -4.370 -4.520 1.00 84.88 72 ALA A C 1
ATOM 548 O O . ALA A 1 72 ? 11.646 -3.222 -4.308 1.00 84.88 72 ALA A O 1
ATOM 549 N N . GLN A 1 73 ? 12.045 -5.428 -4.435 1.00 80.25 73 GLN A N 1
ATOM 550 C CA . GLN A 1 73 ? 13.434 -5.329 -4.001 1.00 80.25 73 GLN A CA 1
ATOM 551 C C . GLN A 1 73 ? 14.356 -4.835 -5.120 1.00 80.25 73 GLN A C 1
ATOM 553 O O . GLN A 1 73 ? 14.098 -5.050 -6.300 1.00 80.25 73 GLN A O 1
ATOM 558 N N . MET A 1 74 ? 15.499 -4.248 -4.748 1.00 73.50 74 MET A N 1
ATOM 559 C CA . MET A 1 74 ? 16.547 -3.835 -5.702 1.00 73.50 74 MET A CA 1
ATOM 560 C C . MET A 1 74 ? 17.043 -4.955 -6.633 1.00 73.50 74 MET A C 1
ATOM 562 O O . MET A 1 74 ? 17.591 -4.672 -7.694 1.00 73.50 74 MET A O 1
ATOM 566 N N . ASN A 1 75 ? 16.925 -6.215 -6.211 1.00 79.81 75 ASN A N 1
ATOM 567 C CA . ASN A 1 75 ? 17.370 -7.389 -6.965 1.00 79.81 75 ASN A CA 1
ATOM 568 C C . ASN A 1 75 ? 16.308 -7.909 -7.953 1.00 79.81 75 ASN A C 1
ATOM 570 O O . ASN A 1 75 ? 16.604 -8.825 -8.723 1.00 79.81 75 ASN A O 1
ATOM 574 N N . GLU A 1 76 ? 15.097 -7.348 -7.948 1.00 81.06 76 GLU A N 1
ATOM 575 C CA . GLU A 1 76 ? 14.045 -7.717 -8.886 1.00 81.06 76 GLU A CA 1
ATOM 576 C C . GLU A 1 76 ? 14.221 -7.023 -10.244 1.00 81.06 76 GLU A C 1
ATOM 578 O O . GLU A 1 76 ? 14.771 -5.920 -10.333 1.00 81.06 76 GLU A O 1
ATOM 583 N N . PRO A 1 77 ? 13.761 -7.651 -11.344 1.00 78.75 77 PRO A N 1
ATOM 584 C CA . PRO A 1 77 ? 13.819 -7.017 -12.651 1.00 78.75 77 PRO A CA 1
ATOM 585 C C . PRO A 1 77 ? 13.007 -5.719 -12.641 1.00 78.75 77 PRO A C 1
ATOM 587 O O . PRO A 1 77 ? 11.926 -5.648 -12.059 1.00 78.75 77 PRO A O 1
ATOM 590 N N . SER A 1 78 ? 13.476 -4.708 -13.373 1.00 73.25 78 SER A N 1
ATOM 591 C CA . SER A 1 78 ? 12.846 -3.379 -13.426 1.00 73.25 78 SER A CA 1
ATOM 592 C C . SER A 1 78 ? 11.359 -3.404 -13.812 1.00 73.25 78 SER A C 1
ATOM 594 O O . SER A 1 78 ? 10.603 -2.521 -13.419 1.00 73.25 78 SER A O 1
ATOM 596 N N . VAL A 1 79 ? 10.909 -4.437 -14.532 1.00 75.81 79 VAL A N 1
ATOM 597 C CA . VAL A 1 79 ? 9.494 -4.657 -14.875 1.00 75.81 79 VAL A CA 1
ATOM 598 C C . VAL A 1 79 ? 8.657 -5.164 -13.687 1.00 75.81 79 VAL A C 1
ATOM 600 O O . VAL A 1 79 ? 7.467 -4.866 -13.613 1.00 75.81 79 VAL A O 1
ATOM 603 N N . ALA A 1 80 ? 9.237 -5.923 -12.756 1.00 79.19 80 ALA A N 1
ATOM 604 C CA . ALA A 1 80 ? 8.553 -6.320 -11.523 1.00 79.19 80 ALA A CA 1
ATOM 605 C C . ALA A 1 80 ? 8.403 -5.113 -10.585 1.00 79.19 80 ALA A C 1
ATOM 607 O O . ALA A 1 80 ? 7.293 -4.817 -10.150 1.00 79.19 80 ALA A O 1
ATOM 608 N N . CYS A 1 81 ? 9.479 -4.339 -10.429 1.00 79.69 81 CYS A N 1
ATOM 609 C CA . CYS A 1 81 ? 9.502 -3.040 -9.755 1.00 79.69 81 CYS A CA 1
ATOM 610 C C . CYS A 1 81 ? 8.406 -2.092 -10.269 1.00 79.69 81 CYS A C 1
ATOM 612 O O . CYS A 1 81 ? 7.555 -1.629 -9.514 1.00 79.69 81 CYS A O 1
ATOM 614 N N . ALA A 1 82 ? 8.357 -1.912 -11.588 1.00 76.06 82 ALA A N 1
ATOM 615 C CA . ALA A 1 82 ? 7.324 -1.164 -12.294 1.00 76.06 82 ALA A CA 1
ATOM 616 C C . ALA A 1 82 ? 5.890 -1.603 -11.945 1.00 76.06 82 ALA A C 1
ATOM 618 O O . ALA A 1 82 ? 4.994 -0.787 -11.737 1.00 76.06 82 ALA A O 1
ATOM 619 N N . ARG A 1 83 ? 5.648 -2.918 -11.913 1.00 81.19 83 ARG A N 1
ATOM 620 C CA . ARG A 1 83 ? 4.325 -3.479 -11.618 1.00 81.19 83 ARG A CA 1
ATOM 621 C C . ARG A 1 83 ? 3.946 -3.332 -10.151 1.00 81.19 83 ARG A C 1
ATOM 623 O O . ARG A 1 83 ? 2.767 -3.124 -9.875 1.00 81.19 83 ARG A O 1
ATOM 630 N N . ALA A 1 84 ? 4.901 -3.429 -9.233 1.00 83.88 84 ALA A N 1
ATOM 631 C CA . ALA A 1 84 ? 4.662 -3.220 -7.810 1.00 83.88 84 ALA A CA 1
ATOM 632 C C . ALA A 1 84 ? 4.188 -1.784 -7.537 1.00 83.88 84 ALA A C 1
ATOM 634 O O . ALA A 1 84 ? 3.155 -1.590 -6.902 1.00 83.88 84 ALA A O 1
ATOM 635 N N . GLU A 1 85 ? 4.847 -0.786 -8.128 1.00 79.62 85 GLU A N 1
ATOM 636 C CA . GLU A 1 85 ? 4.416 0.619 -8.070 1.00 79.62 85 GLU A CA 1
ATOM 637 C C . GLU A 1 85 ? 2.989 0.818 -8.610 1.00 79.62 85 GLU A C 1
ATOM 639 O O . GLU A 1 85 ? 2.147 1.425 -7.946 1.00 79.62 85 GLU A O 1
ATOM 644 N N . LEU A 1 86 ? 2.676 0.249 -9.783 1.00 80.94 86 LEU A N 1
ATOM 645 C CA . LEU A 1 86 ? 1.320 0.312 -10.351 1.00 80.94 86 LEU A CA 1
ATOM 646 C C . LEU A 1 86 ? 0.283 -0.407 -9.483 1.00 80.94 86 LEU A C 1
ATOM 648 O O . LEU A 1 86 ? -0.867 0.023 -9.418 1.00 80.94 86 LEU A O 1
ATOM 652 N N . THR A 1 87 ? 0.677 -1.490 -8.815 1.00 85.44 87 THR A N 1
ATOM 653 C CA . THR A 1 87 ? -0.196 -2.224 -7.893 1.00 85.44 87 THR A CA 1
ATOM 654 C C . THR A 1 87 ? -0.518 -1.360 -6.680 1.00 85.44 87 THR A C 1
ATOM 656 O O . THR A 1 87 ? -1.689 -1.231 -6.334 1.00 85.44 87 THR A O 1
ATOM 659 N N . GLY A 1 88 ? 0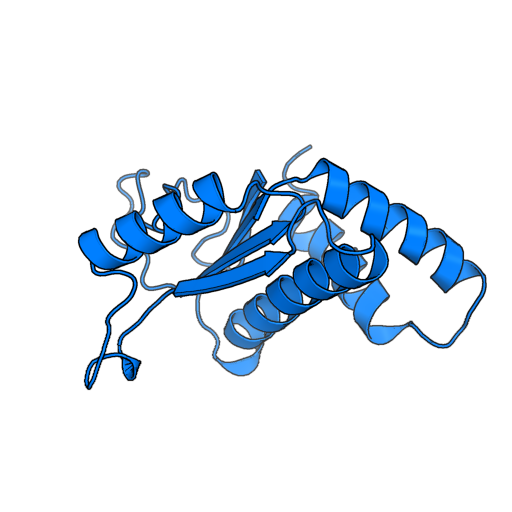.485 -0.700 -6.092 1.00 85.06 88 GLY A N 1
ATOM 660 C CA . GLY A 1 88 ? 0.280 0.263 -5.008 1.00 85.06 88 GLY A CA 1
ATOM 661 C C . GLY A 1 88 ? -0.671 1.389 -5.417 1.00 85.06 88 GLY A C 1
ATOM 662 O O . GLY A 1 88 ? -1.630 1.677 -4.705 1.00 85.06 88 GLY A O 1
ATOM 663 N N . LEU A 1 89 ? -0.488 1.955 -6.612 1.00 80.06 89 LEU A N 1
ATOM 664 C CA . LEU A 1 89 ? -1.404 2.974 -7.121 1.00 80.06 89 LEU A CA 1
ATOM 665 C C . LEU A 1 89 ? -2.827 2.439 -7.319 1.00 80.06 89 LEU A C 1
ATOM 667 O O . LEU A 1 89 ? -3.779 3.084 -6.901 1.00 80.06 89 LEU A O 1
ATOM 671 N N . THR A 1 90 ? -2.978 1.255 -7.914 1.00 83.50 90 THR A N 1
ATOM 672 C CA . THR A 1 90 ? -4.297 0.649 -8.165 1.00 83.50 90 THR A CA 1
ATOM 673 C C . THR A 1 90 ? -5.048 0.404 -6.857 1.00 83.50 90 THR A C 1
ATOM 675 O O . THR A 1 90 ? -6.252 0.632 -6.777 1.00 83.50 90 THR A O 1
ATOM 678 N N . VAL A 1 91 ? -4.340 -0.031 -5.813 1.00 85.56 91 VAL A N 1
ATOM 679 C CA . VAL A 1 91 ? -4.918 -0.211 -4.477 1.00 85.56 91 VAL A CA 1
ATOM 680 C C . VAL A 1 91 ? -5.349 1.132 -3.883 1.00 85.56 91 VAL A C 1
ATOM 682 O O . VAL A 1 91 ? -6.454 1.239 -3.355 1.00 85.56 91 VAL A O 1
ATOM 685 N N . ALA A 1 92 ? -4.523 2.172 -4.013 1.00 82.50 92 ALA A N 1
ATOM 686 C CA . ALA A 1 92 ? -4.879 3.510 -3.551 1.00 82.50 92 ALA A CA 1
ATOM 687 C C . ALA A 1 92 ? -6.097 4.082 -4.298 1.00 82.50 92 ALA A C 1
ATOM 689 O O . ALA A 1 92 ? -6.994 4.649 -3.676 1.00 82.50 92 ALA A O 1
ATOM 690 N N . GLU A 1 93 ? -6.173 3.888 -5.617 1.00 79.06 93 GLU A N 1
ATOM 691 C CA . GLU A 1 93 ? -7.336 4.274 -6.420 1.00 79.06 93 GLU A CA 1
ATOM 692 C C . GLU A 1 93 ? -8.585 3.490 -6.020 1.00 79.06 93 GLU A C 1
ATOM 694 O O . GLU A 1 93 ? -9.662 4.071 -5.936 1.00 79.06 93 GLU A O 1
ATOM 699 N N . HIS A 1 94 ? -8.455 2.199 -5.706 1.00 82.75 94 HIS A N 1
ATOM 700 C CA . HIS A 1 94 ? -9.581 1.396 -5.240 1.00 82.75 94 HIS A CA 1
ATOM 701 C C . HIS A 1 94 ? -10.154 1.928 -3.921 1.00 82.75 94 HIS A C 1
ATOM 703 O O . HIS A 1 94 ? -11.360 2.156 -3.823 1.00 82.75 94 HIS A O 1
ATOM 709 N N . PHE A 1 95 ? -9.299 2.203 -2.932 1.00 81.00 95 PHE A N 1
ATOM 710 C CA . PHE A 1 95 ? -9.747 2.768 -1.658 1.00 81.00 95 PHE A CA 1
ATOM 711 C C . PHE A 1 95 ? -10.360 4.166 -1.814 1.00 81.00 95 PHE A C 1
ATOM 713 O O . PHE A 1 95 ? -11.351 4.477 -1.152 1.00 81.00 95 PHE A O 1
ATOM 720 N N . ARG A 1 96 ? -9.837 4.984 -2.735 1.00 77.56 96 ARG A N 1
ATOM 721 C CA . ARG A 1 96 ? -10.377 6.318 -3.023 1.00 77.56 96 ARG A CA 1
ATOM 722 C C . ARG A 1 96 ? -11.719 6.267 -3.758 1.00 77.56 96 ARG A C 1
ATOM 724 O O . ARG A 1 96 ? -12.659 6.946 -3.356 1.00 77.56 96 ARG A O 1
ATOM 731 N N . ASP A 1 97 ? -11.803 5.512 -4.852 1.00 77.19 97 ASP A N 1
ATOM 732 C CA . ASP A 1 97 ? -12.916 5.592 -5.808 1.00 77.19 97 ASP A CA 1
ATOM 733 C C . ASP A 1 97 ? -14.027 4.579 -5.509 1.00 77.19 97 ASP A C 1
ATOM 735 O O . ASP A 1 97 ? -15.204 4.904 -5.662 1.00 77.19 97 ASP A O 1
ATOM 739 N N . ALA A 1 98 ? -13.675 3.359 -5.088 1.00 77.81 98 ALA A N 1
ATOM 740 C CA . ALA A 1 98 ? -14.653 2.309 -4.802 1.00 77.81 98 ALA A CA 1
ATOM 741 C C . ALA A 1 98 ? -15.141 2.359 -3.351 1.00 77.81 98 ALA A C 1
ATOM 743 O O . ALA A 1 98 ? -16.339 2.228 -3.104 1.00 77.81 98 ALA A O 1
ATOM 744 N N . GLU A 1 99 ? -14.231 2.570 -2.397 1.00 77.94 99 GLU A N 1
ATOM 745 C CA . GLU A 1 99 ? -14.584 2.626 -0.973 1.00 77.94 99 GLU A CA 1
ATOM 746 C C . GLU A 1 99 ? -14.848 4.051 -0.465 1.00 77.94 99 GLU A C 1
ATOM 748 O O . GLU A 1 99 ? -15.400 4.218 0.623 1.00 77.94 99 GLU A O 1
ATOM 753 N N . GLY A 1 100 ? -14.500 5.081 -1.246 1.00 74.75 100 GLY A N 1
ATOM 754 C CA . GLY A 1 100 ? -14.739 6.479 -0.880 1.00 74.75 100 GLY A CA 1
ATOM 755 C C . GLY A 1 100 ? -13.931 6.945 0.332 1.00 74.75 100 GLY A C 1
ATOM 756 O O . GLY A 1 100 ? -14.334 7.898 0.998 1.00 74.75 100 GLY A O 1
ATOM 757 N N . GLN A 1 101 ? -12.836 6.257 0.652 1.00 73.38 101 GLN A N 1
ATOM 758 C CA . GLN A 1 101 ? -12.011 6.547 1.815 1.00 73.38 101 GLN A CA 1
ATOM 759 C C . GLN A 1 101 ? -10.859 7.479 1.455 1.00 73.38 101 GLN A C 1
ATOM 761 O O . GLN A 1 101 ? -10.414 7.549 0.309 1.00 73.38 101 GLN A O 1
ATOM 766 N N . ASP A 1 102 ? -10.354 8.197 2.452 1.00 74.75 102 ASP A N 1
ATOM 767 C CA . ASP A 1 102 ? -9.162 9.010 2.270 1.00 74.75 102 ASP A CA 1
ATOM 768 C C . ASP A 1 102 ? -7.913 8.140 2.334 1.00 74.75 102 ASP A C 1
ATOM 770 O O . ASP A 1 102 ? -7.765 7.298 3.224 1.00 74.75 102 ASP A O 1
ATOM 774 N N . VAL A 1 103 ? -7.010 8.349 1.380 1.00 75.44 103 VAL A N 1
ATOM 775 C CA . VAL A 1 103 ? -5.825 7.517 1.213 1.00 75.44 103 VAL A CA 1
ATOM 776 C C . VAL A 1 103 ? -4.568 8.372 1.317 1.00 75.44 103 VAL A C 1
ATOM 778 O O . VAL A 1 103 ? -4.471 9.479 0.788 1.00 75.44 103 VAL A O 1
ATOM 781 N N . LEU A 1 104 ? -3.560 7.860 2.006 1.00 80.25 104 LEU A N 1
ATOM 782 C CA . LEU A 1 104 ? -2.209 8.391 1.927 1.00 80.25 104 LEU A CA 1
ATOM 783 C C . LEU A 1 104 ? -1.387 7.492 1.014 1.00 80.25 104 LEU A C 1
ATOM 785 O O . LEU A 1 104 ? -1.146 6.344 1.372 1.00 80.25 104 LEU A O 1
ATOM 789 N N . LEU A 1 105 ? -0.930 8.006 -0.129 1.00 80.69 105 LEU A N 1
ATOM 790 C CA . LEU A 1 105 ? -0.009 7.274 -0.994 1.00 80.69 105 LEU A CA 1
ATOM 791 C C . LEU A 1 105 ? 1.427 7.731 -0.727 1.00 80.69 105 LEU A C 1
ATOM 793 O O . LEU A 1 105 ? 1.777 8.903 -0.891 1.00 80.69 105 LEU A O 1
ATOM 797 N N . ILE A 1 106 ? 2.274 6.787 -0.336 1.00 80.31 106 ILE A N 1
ATOM 798 C CA . ILE A 1 106 ? 3.706 7.001 -0.143 1.00 80.31 106 ILE A CA 1
ATOM 799 C C . ILE A 1 106 ? 4.437 6.239 -1.240 1.00 80.31 106 ILE A C 1
ATOM 801 O O . ILE A 1 106 ? 4.268 5.029 -1.357 1.00 80.31 106 ILE A O 1
ATOM 805 N N . ILE A 1 107 ? 5.241 6.944 -2.036 1.00 77.50 107 ILE A N 1
ATOM 806 C CA . ILE A 1 107 ? 6.080 6.338 -3.075 1.00 77.50 107 ILE A CA 1
ATOM 807 C C . ILE A 1 107 ? 7.543 6.584 -2.722 1.00 77.50 107 ILE A C 1
ATOM 809 O O . ILE A 1 107 ? 7.978 7.744 -2.662 1.00 77.50 107 ILE A O 1
ATO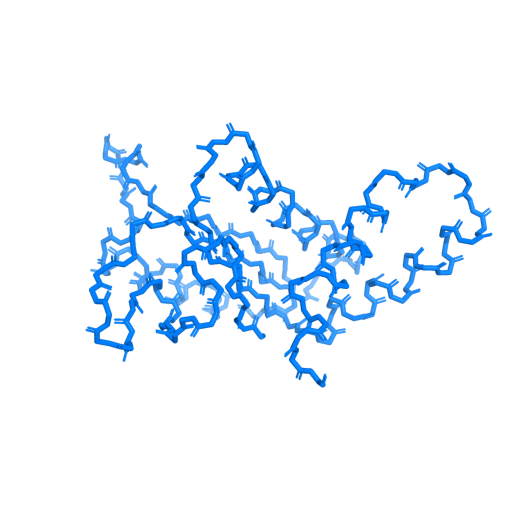M 813 N N . ASP A 1 108 ? 8.294 5.503 -2.541 1.00 78.12 108 ASP A N 1
ATOM 814 C CA . ASP A 1 108 ? 9.749 5.522 -2.410 1.00 78.12 108 ASP A CA 1
ATOM 815 C C . ASP A 1 108 ? 10.345 4.431 -3.316 1.00 78.12 108 ASP A C 1
ATOM 817 O O . ASP A 1 108 ? 9.980 3.276 -3.176 1.00 78.12 108 ASP A O 1
ATOM 821 N N . ASN A 1 109 ? 11.167 4.704 -4.325 1.00 72.19 109 ASN A N 1
ATOM 822 C CA . ASN A 1 109 ? 11.746 5.989 -4.697 1.00 72.19 109 ASN A CA 1
ATOM 823 C C . ASN A 1 109 ? 11.022 6.657 -5.886 1.00 72.19 109 ASN A C 1
ATOM 825 O O . ASN A 1 109 ? 10.807 6.052 -6.935 1.00 72.19 109 ASN A O 1
ATOM 829 N N . ILE A 1 110 ? 10.747 7.965 -5.780 1.00 69.69 110 ILE A N 1
ATOM 830 C CA . ILE A 1 110 ? 10.147 8.791 -6.850 1.00 69.69 110 ILE A CA 1
ATOM 831 C C . ILE A 1 110 ? 10.939 8.740 -8.170 1.00 69.69 110 ILE A C 1
ATOM 833 O O . ILE A 1 110 ? 10.360 8.893 -9.248 1.00 69.69 110 ILE A O 1
ATOM 837 N N . PHE A 1 111 ? 12.255 8.511 -8.115 1.00 69.56 111 PHE A N 1
ATOM 838 C CA . PHE A 1 111 ? 13.075 8.347 -9.317 1.00 69.56 111 PHE A CA 1
ATOM 839 C C . PHE A 1 111 ? 12.725 7.061 -10.080 1.00 69.56 111 PHE A C 1
ATOM 841 O O . PHE A 1 111 ? 12.652 7.097 -11.310 1.00 69.56 111 PHE A O 1
ATOM 848 N N . GLY A 1 112 ? 12.433 5.966 -9.367 1.00 67.00 112 GLY A N 1
ATOM 849 C CA . GLY A 1 112 ? 11.938 4.716 -9.952 1.00 67.00 112 GLY A CA 1
ATOM 850 C C . GLY A 1 112 ? 10.588 4.925 -10.6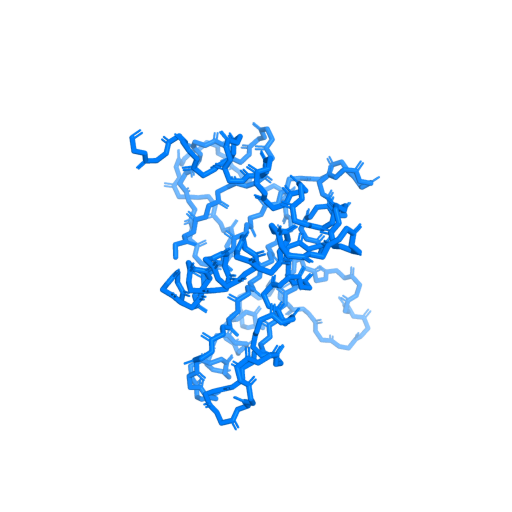32 1.00 67.00 112 GLY A C 1
ATOM 851 O O . GLY A 1 112 ? 10.444 4.641 -11.824 1.00 67.00 112 GLY A O 1
ATOM 852 N N . PHE A 1 113 ? 9.671 5.586 -9.928 1.00 67.00 113 PHE A N 1
ATOM 853 C CA . PHE A 1 113 ? 8.352 5.938 -10.446 1.00 67.00 113 PHE A CA 1
ATOM 854 C C . PHE A 1 113 ? 8.405 6.843 -11.680 1.00 67.00 113 PHE A C 1
ATOM 856 O O . PHE A 1 113 ? 7.709 6.622 -12.671 1.00 67.00 113 PHE A O 1
ATOM 863 N N . THR A 1 114 ? 9.279 7.847 -11.683 1.00 66.81 114 THR A N 1
ATOM 864 C CA . THR A 1 114 ? 9.445 8.741 -12.838 1.00 66.81 114 THR A CA 1
ATOM 865 C C . THR A 1 114 ? 10.012 7.990 -14.043 1.00 66.81 114 THR A C 1
ATOM 867 O O . THR A 1 114 ? 9.563 8.195 -15.174 1.00 66.81 114 THR A O 1
ATOM 870 N N . GLN A 1 115 ? 10.967 7.083 -13.820 1.00 67.19 115 GLN A N 1
ATOM 871 C CA . GLN A 1 115 ? 11.530 6.243 -14.874 1.00 67.19 115 GLN A CA 1
ATOM 872 C C . GLN A 1 115 ? 10.491 5.261 -15.431 1.00 67.19 115 GLN A C 1
ATOM 874 O O . GLN A 1 115 ? 10.425 5.064 -16.648 1.00 67.19 115 GLN A O 1
ATOM 879 N N . LEU A 1 116 ? 9.636 4.708 -14.568 1.00 65.50 116 LEU A N 1
ATOM 880 C CA . LEU A 1 116 ? 8.479 3.910 -14.953 1.00 65.50 116 LEU A CA 1
ATOM 881 C C . LEU A 1 116 ? 7.522 4.707 -15.844 1.00 65.50 116 LEU A C 1
ATOM 883 O O . LEU A 1 116 ? 7.218 4.269 -16.953 1.00 65.50 116 LEU A O 1
ATOM 887 N N . ILE A 1 117 ? 7.074 5.881 -15.389 1.00 65.44 117 ILE A N 1
ATOM 888 C CA . ILE A 1 117 ? 6.167 6.756 -16.146 1.00 65.44 117 ILE A CA 1
ATOM 889 C C . ILE A 1 117 ? 6.774 7.105 -17.503 1.00 65.44 117 ILE A C 1
ATOM 891 O O . ILE A 1 117 ? 6.085 7.066 -18.522 1.00 65.44 117 ILE A O 1
ATOM 895 N N . TYR A 1 118 ? 8.069 7.418 -17.539 1.00 66.62 118 TYR A N 1
ATOM 896 C CA . TYR A 1 118 ? 8.766 7.740 -18.776 1.00 66.62 118 TYR A CA 1
ATOM 897 C C . TYR A 1 118 ? 8.783 6.552 -19.747 1.00 66.62 118 TYR A C 1
ATOM 899 O O . TYR A 1 118 ? 8.399 6.704 -20.910 1.00 66.62 118 TYR A O 1
ATOM 907 N N . CYS A 1 119 ? 9.151 5.358 -19.277 1.00 63.06 119 CYS A N 1
ATOM 908 C CA . CYS A 1 119 ? 9.118 4.135 -20.081 1.00 63.06 119 CYS A CA 1
ATOM 909 C C . CYS A 1 119 ? 7.702 3.818 -20.584 1.00 63.06 119 CYS A C 1
ATOM 911 O O . CYS A 1 119 ? 7.519 3.561 -21.774 1.00 63.06 119 CYS A O 1
ATOM 913 N N . LEU A 1 120 ? 6.695 3.901 -19.712 1.00 63.53 120 LEU A N 1
ATOM 914 C CA . LEU A 1 120 ? 5.295 3.684 -20.071 1.00 63.53 120 LEU A CA 1
ATOM 915 C C . LEU A 1 120 ? 4.798 4.714 -21.083 1.00 63.53 120 LEU A C 1
ATOM 917 O O . LEU A 1 120 ? 4.131 4.335 -22.036 1.00 63.53 120 LEU A O 1
ATOM 921 N N . SER A 1 121 ? 5.166 5.991 -20.951 1.00 58.66 121 SER A N 1
ATOM 922 C CA . SER A 1 121 ? 4.770 7.035 -21.906 1.00 58.66 121 SER A CA 1
ATOM 923 C C . SER A 1 121 ? 5.312 6.773 -23.316 1.00 58.66 121 SER A C 1
ATOM 925 O O . SER A 1 121 ? 4.599 6.973 -24.300 1.00 58.66 121 SER A O 1
ATOM 927 N N . LYS A 1 122 ? 6.538 6.242 -23.427 1.00 57.22 122 LYS A N 1
ATOM 928 C CA . LYS A 1 122 ? 7.121 5.831 -24.712 1.00 57.22 122 LYS A CA 1
ATOM 929 C C . LYS A 1 122 ? 6.454 4.586 -25.286 1.00 57.22 122 LYS A C 1
ATOM 931 O O . LYS A 1 122 ? 6.230 4.521 -26.490 1.00 57.22 122 LYS A O 1
ATOM 936 N N . ILE A 1 123 ? 6.136 3.605 -24.442 1.00 57.66 123 ILE A N 1
ATOM 937 C CA . ILE A 1 123 ? 5.495 2.353 -24.869 1.00 57.66 123 ILE A CA 1
ATOM 938 C C . ILE A 1 123 ? 4.024 2.583 -25.237 1.00 57.66 123 ILE A C 1
ATOM 940 O O . ILE A 1 123 ? 3.556 2.022 -26.224 1.00 57.66 123 ILE A O 1
ATOM 944 N N . ALA A 1 124 ? 3.301 3.433 -24.508 1.00 55.59 124 ALA A N 1
ATOM 945 C CA . ALA A 1 124 ? 1.920 3.813 -24.806 1.00 55.59 124 ALA A CA 1
ATOM 946 C C . ALA A 1 124 ? 1.812 4.587 -26.129 1.00 55.59 124 ALA A C 1
ATOM 948 O O . ALA A 1 124 ? 0.848 4.409 -26.866 1.00 55.59 124 ALA A O 1
ATOM 949 N N . ALA A 1 125 ? 2.831 5.380 -26.479 1.00 50.75 125 ALA A N 1
ATOM 950 C CA . ALA A 1 125 ? 2.936 5.985 -27.807 1.00 50.75 125 ALA A CA 1
ATOM 951 C C . ALA A 1 125 ? 3.169 4.945 -28.927 1.00 50.75 125 ALA A C 1
ATOM 953 O O . ALA A 1 125 ? 2.850 5.216 -30.082 1.00 50.75 125 ALA A O 1
ATOM 954 N N . LEU A 1 126 ? 3.701 3.760 -28.595 1.00 44.16 126 LEU A N 1
ATOM 955 C CA . LEU A 1 126 ? 3.966 2.662 -29.533 1.00 44.16 126 LEU A CA 1
ATOM 956 C C . LEU A 1 126 ? 2.884 1.569 -29.560 1.00 44.16 126 LEU A C 1
ATOM 958 O O . LEU A 1 126 ? 2.837 0.792 -30.511 1.00 44.16 126 LEU A O 1
ATOM 962 N N . SER A 1 127 ? 2.044 1.458 -28.531 1.00 39.19 127 SER A N 1
ATOM 963 C CA . SER A 1 127 ? 1.102 0.348 -28.375 1.00 39.19 127 SER A CA 1
ATOM 964 C C . SER A 1 127 ? -0.235 0.825 -27.807 1.00 39.19 127 SER A C 1
ATOM 966 O O . SER A 1 127 ? -0.330 1.328 -26.692 1.00 39.19 127 SER A O 1
ATOM 968 N N . SER A 1 128 ? -1.307 0.601 -28.565 1.00 44.84 128 SER A N 1
ATOM 969 C CA . SER A 1 128 ? -2.702 0.902 -28.206 1.00 44.84 128 SER A CA 1
ATOM 970 C C . SER A 1 128 ? -3.253 0.059 -27.040 1.00 44.84 128 SER A C 1
ATOM 972 O O . SER A 1 128 ? -4.425 0.175 -26.692 1.00 44.84 128 SER A O 1
ATOM 974 N N . LEU A 1 129 ? -2.423 -0.791 -26.422 1.00 40.97 129 LEU A N 1
ATOM 975 C CA . LEU A 1 129 ? -2.837 -1.843 -25.491 1.00 40.97 129 LEU A CA 1
ATOM 976 C C . LEU A 1 129 ? -2.792 -1.428 -24.005 1.00 40.97 129 LEU A C 1
ATOM 978 O O . LEU A 1 129 ? -3.303 -2.156 -23.162 1.00 40.97 129 LEU A O 1
ATOM 982 N N . CYS A 1 130 ? -2.211 -0.272 -23.661 1.00 40.00 130 CYS A N 1
ATOM 983 C CA . CYS A 1 130 ? -2.023 0.162 -22.264 1.00 40.00 130 CYS A CA 1
ATOM 984 C C . CYS A 1 130 ? -2.787 1.455 -21.913 1.00 40.00 130 CYS A C 1
ATOM 986 O O . CYS A 1 130 ? -2.327 2.271 -21.117 1.00 40.00 130 CYS A O 1
ATOM 988 N N . PHE A 1 131 ? -3.943 1.684 -22.541 1.00 37.78 131 PHE A N 1
ATOM 989 C CA . PHE A 1 131 ? -4.622 2.982 -22.483 1.00 37.78 131 PHE A CA 1
ATOM 990 C C . PHE A 1 131 ? -5.273 3.283 -21.121 1.00 37.78 131 PHE A C 1
ATOM 992 O O . PHE A 1 131 ? -5.218 4.422 -20.675 1.00 37.78 131 PHE A O 1
ATOM 999 N N . SER A 1 132 ? -5.846 2.297 -20.419 1.00 42.66 132 SER A N 1
ATOM 1000 C CA . SER A 1 132 ? -6.581 2.551 -19.166 1.00 42.66 132 SER A CA 1
ATOM 1001 C C . SER A 1 132 ? -5.660 2.851 -17.980 1.00 42.66 132 SER A C 1
ATOM 1003 O O . SER A 1 132 ? -5.851 3.857 -17.302 1.00 42.66 132 SER A O 1
ATOM 1005 N N . THR A 1 133 ? -4.624 2.039 -17.759 1.00 46.72 133 THR A N 1
ATOM 1006 C CA . THR A 1 133 ? -3.703 2.201 -16.620 1.00 46.72 133 THR A CA 1
ATOM 1007 C C . THR A 1 133 ? -2.752 3.386 -16.812 1.00 46.72 133 THR A C 1
ATOM 1009 O O . THR A 1 133 ? -2.506 4.129 -15.867 1.00 46.72 133 THR A O 1
ATOM 1012 N N . CYS A 1 134 ? -2.264 3.639 -18.038 1.00 45.22 134 CYS A N 1
ATOM 1013 C CA . CYS A 1 134 ? -1.447 4.829 -18.314 1.00 45.22 134 CYS A CA 1
ATOM 1014 C C . CYS A 1 134 ? -2.262 6.130 -18.271 1.00 45.22 134 CYS A C 1
ATOM 1016 O O . CYS A 1 134 ? -1.744 7.146 -17.806 1.00 45.22 134 CYS A O 1
ATOM 1018 N N . ALA A 1 135 ? -3.524 6.128 -18.725 1.00 51.69 135 ALA A N 1
ATOM 1019 C CA . ALA A 1 135 ? -4.388 7.304 -18.609 1.00 51.69 135 ALA A CA 1
ATOM 1020 C C . ALA A 1 135 ? -4.757 7.591 -17.147 1.00 51.69 135 ALA A C 1
ATOM 1022 O O . ALA A 1 135 ? -4.733 8.754 -16.743 1.00 51.69 135 ALA A O 1
ATOM 1023 N N . ALA A 1 136 ? -5.025 6.553 -16.343 1.00 53.00 136 ALA A N 1
ATOM 1024 C CA . ALA A 1 136 ? -5.220 6.682 -14.899 1.00 53.00 136 ALA A CA 1
ATOM 1025 C C . ALA A 1 136 ? -3.988 7.329 -14.246 1.00 53.00 136 ALA A C 1
ATOM 1027 O O . ALA A 1 136 ? -4.115 8.394 -13.648 1.00 53.00 136 ALA A O 1
ATOM 1028 N N . LEU A 1 137 ? -2.787 6.815 -14.531 1.00 55.66 137 LEU A N 1
ATOM 1029 C CA . LEU A 1 137 ? -1.507 7.348 -14.049 1.00 55.66 137 LEU A CA 1
ATOM 1030 C C . LEU A 1 137 ? -1.268 8.816 -14.454 1.00 55.66 137 LEU A C 1
ATOM 1032 O O . LEU A 1 137 ? -0.933 9.647 -13.613 1.00 55.66 137 LEU A O 1
ATOM 1036 N N . GLN A 1 138 ? -1.477 9.172 -15.729 1.00 52.34 138 GLN A N 1
ATOM 1037 C CA . GLN A 1 138 ? -1.339 10.558 -16.205 1.00 52.34 138 GLN A CA 1
ATOM 1038 C C . GLN A 1 138 ? -2.388 11.494 -15.597 1.00 52.34 138 GLN A C 1
ATOM 1040 O O . GLN A 1 138 ? -2.093 12.656 -15.314 1.00 52.34 138 GLN A O 1
ATOM 1045 N N . SER A 1 139 ? -3.617 11.012 -15.412 1.00 53.44 139 SER A N 1
ATOM 1046 C CA . SER A 1 139 ? -4.694 11.788 -14.802 1.00 53.44 139 SER A CA 1
ATOM 1047 C C . SER A 1 139 ? -4.500 11.961 -13.294 1.00 53.44 139 SER A C 1
ATOM 1049 O O . SER A 1 139 ? -4.849 13.015 -12.777 1.00 53.44 139 SER A O 1
ATOM 1051 N N . PHE A 1 140 ? -3.928 10.972 -12.606 1.00 58.53 140 PHE A N 1
ATOM 1052 C CA . PHE A 1 140 ? -3.527 11.029 -11.202 1.00 58.53 140 PHE A CA 1
ATOM 1053 C C . PHE A 1 140 ? -2.368 12.011 -11.020 1.00 58.53 140 PHE A C 1
ATOM 1055 O O . PHE A 1 140 ? -2.472 12.947 -10.239 1.00 58.53 140 PHE A O 1
ATOM 1062 N N . LEU A 1 141 ? -1.316 11.902 -11.840 1.00 55.16 141 LEU A N 1
ATOM 1063 C CA . LEU A 1 141 ? -0.202 12.853 -11.828 1.00 55.16 141 LEU A CA 1
ATOM 1064 C C . LEU A 1 141 ? -0.670 14.290 -12.055 1.00 55.16 141 LEU A C 1
ATOM 1066 O O . LEU A 1 141 ? -0.268 15.175 -11.318 1.00 55.16 141 LEU A O 1
ATOM 1070 N N . LYS A 1 142 ? -1.536 14.544 -13.041 1.00 54.88 142 LYS A N 1
ATOM 1071 C CA . LYS A 1 142 ? -2.032 15.904 -13.315 1.00 54.88 142 LYS A CA 1
ATOM 1072 C C . LYS A 1 142 ? -2.959 16.454 -12.229 1.00 54.88 142 LYS A C 1
ATOM 1074 O O . LYS A 1 142 ? -2.998 17.667 -12.061 1.00 54.88 142 LYS A O 1
ATOM 1079 N N . ARG A 1 143 ? -3.727 15.598 -11.548 1.00 55.06 143 ARG A N 1
ATOM 1080 C CA . ARG A 1 143 ? -4.716 16.017 -10.540 1.00 55.06 143 ARG A CA 1
ATOM 1081 C C . ARG A 1 143 ? -4.128 16.121 -9.135 1.00 55.06 143 ARG A C 1
ATOM 1083 O O . ARG A 1 143 ? -4.403 17.102 -8.457 1.00 55.06 143 ARG A O 1
ATOM 1090 N N . ASP A 1 144 ? -3.312 15.147 -8.742 1.00 49.47 144 ASP A N 1
ATOM 1091 C CA . ASP A 1 144 ? -2.887 14.943 -7.353 1.00 49.47 144 ASP A CA 1
ATOM 1092 C C . ASP A 1 144 ? -1.382 15.230 -7.136 1.00 49.47 144 ASP A C 1
ATOM 1094 O O . ASP A 1 144 ? -0.988 15.619 -6.041 1.00 49.47 144 ASP A O 1
ATOM 1098 N N . VAL A 1 145 ? -0.529 15.116 -8.169 1.00 50.72 145 VAL A N 1
ATOM 1099 C CA . VAL A 1 145 ? 0.931 15.391 -8.070 1.00 50.72 145 VAL A CA 1
ATOM 1100 C C . VAL A 1 145 ? 1.329 16.732 -8.706 1.00 50.72 145 VAL A C 1
ATOM 1102 O O . VAL A 1 145 ? 2.245 17.401 -8.238 1.00 50.72 145 VAL A O 1
ATOM 1105 N N . GLY A 1 146 ? 0.609 17.178 -9.737 1.00 40.28 146 GLY A N 1
ATOM 1106 C CA . GLY A 1 146 ? 0.844 18.424 -10.474 1.00 40.28 146 GLY A CA 1
ATOM 1107 C C . GLY A 1 146 ? 0.573 19.699 -9.673 1.00 40.28 146 GLY A C 1
ATOM 1108 O O . GLY A 1 146 ? 0.802 20.783 -10.189 1.00 40.28 146 GLY A O 1
ATOM 1109 N N . ALA A 1 147 ? 0.110 19.575 -8.427 1.00 35.66 147 ALA A N 1
ATOM 1110 C CA . ALA A 1 147 ? -0.020 20.675 -7.475 1.00 35.66 147 ALA A CA 1
ATOM 1111 C C . ALA A 1 147 ? 1.256 20.911 -6.633 1.00 35.66 147 ALA A C 1
ATOM 1113 O O . ALA A 1 147 ? 1.261 21.799 -5.784 1.00 35.66 147 ALA A O 1
ATOM 1114 N N . ALA A 1 148 ? 2.320 20.120 -6.836 1.00 33.97 1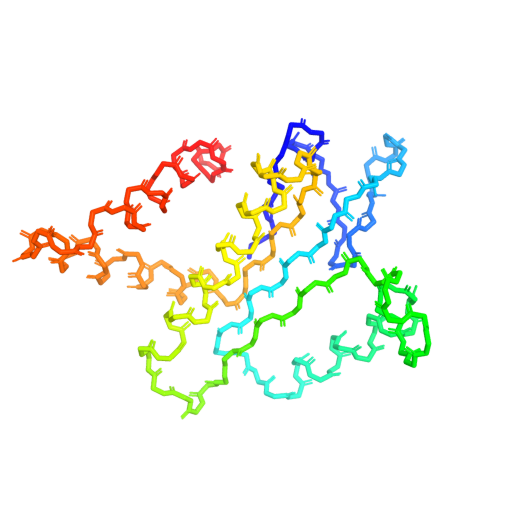48 ALA A N 1
ATOM 1115 C CA . ALA A 1 148 ? 3.580 20.222 -6.091 1.00 33.97 148 ALA A CA 1
ATOM 1116 C C . ALA A 1 148 ? 4.729 20.918 -6.859 1.00 33.97 148 ALA A C 1
ATOM 1118 O O . ALA A 1 148 ? 5.865 20.891 -6.383 1.00 33.97 148 ALA A O 1
ATOM 1119 N N . TYR A 1 149 ? 4.444 21.548 -8.006 1.00 29.08 149 TYR A N 1
ATOM 1120 C CA . TYR A 1 149 ? 5.362 22.438 -8.732 1.00 29.08 149 TYR A CA 1
ATOM 1121 C C . TYR A 1 149 ? 4.642 23.690 -9.228 1.00 29.08 149 TYR A C 1
ATOM 1123 O O . TYR A 1 149 ? 3.496 23.549 -9.708 1.00 29.08 149 TYR A O 1
#

Sequence (149 aa):
MTGPVGRSTLGRIMNVIGEAIDERGPISGFSVFAGVGERTREGNDLYREMIESGVIKLGERQRESKCVLVYAQMNEPSVACARAELTGLTVAEHFRDAEGQDVLLIIDNIFGFTQLIYCLSKIAALSSLCFSTCAALQSFLKRDVGAAY

Organism: Capsicum baccatum (NCBI:txid33114)

pLDDT: mean 70.16, std 14.61, range [29.08, 88.75]

Radius of gyration: 15.61 Å; chains: 1; bounding box: 32×35×46 Å